Protein AF-A0A6N8U9L4-F1 (afdb_monomer)

Foldseek 3Di:
DPPVVLLVLLLVLLVLLLVCLVCLVVCVPVPVPVNVVSLVVSLVSCLVRDPPVVLVVCLVPVDDDCNVSSVSSVVSVVSSVVSLVVVCVVPVVSSVVSVVSVVVSVVVSNVVNVVVVVVVVD

pLDDT: mean 83.68, std 10.3, range [45.97, 94.31]

Radius of gyration: 15.5 Å; Cα contacts (8 Å, |Δi|>4): 79; chains: 1; bounding box: 47×19×43 Å

Secondary structure (DSSP, 8-state):
--HHHHHHHHHHHHHHHHHHHHHHHHHHHH-HHHHHHHHHHHHHHHHHH--HHHHHHHHHS--STTHHHHHHHHHHHHHHHHHHHHHHHH-HHHHHHHHHHHHHHHHHHHHHHHHHHHHHT-

Solvent-accessible surface area (backbone atoms only — not comparable to full-atom values): 6720 Å² total; per-residue (Å²): 128,67,68,69,63,56,53,52,52,52,42,50,51,38,50,52,49,47,57,46,57,74,47,42,70,55,24,58,76,76,35,53,66,60,34,53,52,53,50,50,48,52,52,50,52,43,56,73,68,56,52,66,69,64,52,51,54,36,60,77,55,58,68,74,96,55,33,66,57,42,54,50,40,52,51,37,51,52,48,37,54,50,49,42,56,57,38,36,78,78,39,50,66,62,29,51,51,53,53,53,48,54,51,54,52,50,52,51,30,49,53,52,50,55,51,56,53,60,64,73,77,108

Structure (mmCIF, N/CA/C/O backbone):
data_AF-A0A6N8U9L4-F1
#
_entry.id   AF-A0A6N8U9L4-F1
#
loop_
_atom_site.group_PDB
_atom_site.id
_atom_site.type_symbol
_atom_site.label_atom_id
_atom_site.label_alt_id
_atom_site.label_comp_id
_atom_site.label_asym_id
_atom_site.label_entity_id
_atom_site.label_seq_id
_atom_site.pdbx_PDB_ins_code
_atom_site.Cartn_x
_atom_site.Cartn_y
_atom_site.Cartn_z
_atom_site.occupancy
_atom_site.B_iso_or_equiv
_atom_site.auth_seq_id
_atom_site.auth_comp_id
_atom_site.auth_asym_id
_atom_site.auth_atom_id
_atom_site.pdbx_PDB_model_num
ATOM 1 N N . MET A 1 1 ? 16.691 -8.731 -13.382 1.00 45.97 1 MET A N 1
ATOM 2 C CA . MET A 1 1 ? 15.591 -9.723 -13.386 1.00 45.97 1 MET A CA 1
ATOM 3 C C . MET A 1 1 ? 14.607 -9.324 -14.474 1.00 45.97 1 MET A C 1
ATOM 5 O O . MET A 1 1 ? 14.220 -8.165 -14.500 1.00 45.97 1 MET A O 1
ATOM 9 N N . LYS A 1 2 ? 14.309 -10.239 -15.409 1.00 49.44 2 LYS A N 1
ATOM 10 C CA . LYS A 1 2 ? 13.429 -10.039 -16.580 1.00 49.44 2 LYS A CA 1
ATOM 11 C C . LYS A 1 2 ? 12.110 -9.366 -16.150 1.00 49.44 2 LYS A C 1
ATOM 13 O O . LYS A 1 2 ? 11.472 -9.880 -15.234 1.00 49.44 2 LYS A O 1
ATOM 18 N N . GLY A 1 3 ? 11.747 -8.235 -16.770 1.00 59.97 3 GLY A N 1
ATOM 19 C CA . GLY A 1 3 ? 10.680 -7.312 -16.326 1.00 59.97 3 GLY A CA 1
ATOM 20 C C . GLY A 1 3 ? 9.341 -7.963 -15.955 1.00 59.97 3 GLY A C 1
ATOM 21 O O . GLY A 1 3 ? 8.714 -7.552 -14.982 1.00 59.97 3 GLY A O 1
ATOM 22 N N . THR A 1 4 ? 8.992 -9.070 -16.611 1.00 66.38 4 THR A N 1
ATOM 23 C CA . THR A 1 4 ? 7.784 -9.875 -16.368 1.00 66.38 4 THR A CA 1
ATOM 24 C C . THR A 1 4 ? 7.710 -10.491 -14.964 1.00 66.38 4 THR A C 1
ATOM 26 O O . THR A 1 4 ? 6.639 -10.560 -14.375 1.00 66.38 4 THR A O 1
ATOM 29 N N . LYS A 1 5 ? 8.833 -10.940 -14.379 1.00 76.81 5 LYS A N 1
ATOM 30 C CA . LYS A 1 5 ? 8.812 -11.535 -13.024 1.00 76.81 5 LYS A CA 1
ATOM 31 C C . LYS A 1 5 ? 8.581 -10.485 -11.941 1.00 76.81 5 LYS A C 1
ATOM 33 O O . LYS A 1 5 ? 7.912 -10.766 -10.958 1.00 76.81 5 LYS A O 1
ATOM 38 N N . TRP A 1 6 ? 9.146 -9.295 -12.129 1.00 80.69 6 TRP A N 1
ATOM 39 C CA . TRP A 1 6 ? 9.032 -8.198 -11.171 1.00 80.69 6 TRP A CA 1
ATOM 40 C C . TRP A 1 6 ? 7.615 -7.621 -11.146 1.00 80.69 6 TRP A C 1
ATOM 42 O O . TRP A 1 6 ? 7.061 -7.418 -10.071 1.00 80.69 6 TRP A O 1
ATOM 52 N N . ILE A 1 7 ? 6.993 -7.428 -12.314 1.00 81.69 7 ILE A N 1
ATOM 53 C CA . ILE A 1 7 ? 5.635 -6.883 -12.357 1.00 81.69 7 ILE A CA 1
ATOM 54 C C . ILE A 1 7 ? 4.599 -7.831 -11.755 1.00 81.69 7 ILE A C 1
ATOM 56 O O . ILE A 1 7 ? 3.727 -7.385 -11.017 1.00 81.69 7 ILE A O 1
ATOM 60 N N . ASN A 1 8 ? 4.756 -9.138 -11.969 1.00 84.62 8 ASN A N 1
ATOM 61 C CA . ASN A 1 8 ? 3.892 -10.128 -11.336 1.00 84.62 8 ASN A CA 1
ATOM 62 C C . ASN A 1 8 ? 4.031 -10.095 -9.806 1.00 84.62 8 ASN A C 1
ATOM 64 O O . ASN A 1 8 ? 3.037 -10.241 -9.109 1.00 84.62 8 ASN A O 1
ATOM 68 N N . GLN A 1 9 ? 5.234 -9.871 -9.262 1.00 86.94 9 GLN A N 1
ATOM 69 C CA . GLN A 1 9 ? 5.421 -9.737 -7.809 1.00 86.94 9 GLN A CA 1
ATOM 70 C C . GLN A 1 9 ? 4.678 -8.522 -7.242 1.00 86.94 9 GLN A C 1
ATOM 72 O O . GLN A 1 9 ? 4.107 -8.612 -6.161 1.00 86.94 9 GLN A O 1
ATOM 77 N N . ILE A 1 10 ? 4.655 -7.406 -7.974 1.00 86.25 10 ILE A N 1
ATOM 78 C CA . ILE A 1 10 ? 3.891 -6.218 -7.574 1.00 86.25 10 ILE A CA 1
ATOM 79 C C . ILE A 1 10 ? 2.390 -6.478 -7.650 1.00 86.25 10 ILE A C 1
ATOM 81 O O . ILE A 1 10 ? 1.640 -6.072 -6.769 1.00 86.25 10 ILE A O 1
ATOM 85 N N . GLU A 1 11 ? 1.946 -7.148 -8.708 1.00 88.06 11 GLU A N 1
ATOM 86 C CA . GLU A 1 11 ? 0.549 -7.531 -8.858 1.00 88.06 11 GLU A CA 1
ATOM 87 C C . GLU A 1 11 ? 0.083 -8.382 -7.669 1.00 88.06 11 GLU A C 1
ATOM 89 O O . GLU A 1 11 ? -0.909 -8.050 -7.020 1.00 88.06 11 GLU A O 1
ATOM 94 N N . TRP A 1 12 ? 0.863 -9.407 -7.318 1.00 89.75 12 TRP A N 1
ATOM 95 C CA . TRP A 1 12 ? 0.619 -10.248 -6.148 1.00 89.75 12 TRP A CA 1
ATOM 96 C C . TRP A 1 12 ? 0.620 -9.463 -4.837 1.00 89.75 12 TRP A C 1
ATOM 98 O O . TRP A 1 12 ? -0.245 -9.697 -3.999 1.00 89.75 12 TRP A O 1
ATOM 108 N N . LEU A 1 13 ? 1.542 -8.513 -4.664 1.00 91.00 13 LEU A N 1
ATOM 109 C CA . LEU A 1 13 ? 1.591 -7.644 -3.487 1.00 91.00 13 LEU A CA 1
ATOM 110 C C . LEU A 1 13 ? 0.279 -6.871 -3.304 1.00 91.00 13 LEU A C 1
ATOM 112 O O . LEU A 1 13 ? -0.297 -6.885 -2.218 1.00 91.00 13 LEU A O 1
ATOM 116 N N . PHE A 1 14 ? -0.220 -6.232 -4.367 1.00 89.50 14 PHE A N 1
ATOM 117 C CA . PHE A 1 14 ? -1.473 -5.480 -4.294 1.00 89.50 14 PHE A CA 1
ATOM 118 C C . PHE A 1 14 ? -2.691 -6.381 -4.092 1.00 89.50 14 PHE A C 1
ATOM 120 O O . PHE A 1 14 ? -3.614 -5.985 -3.386 1.00 89.50 14 PHE A O 1
ATOM 127 N N . MET A 1 15 ? -2.696 -7.594 -4.654 1.00 90.00 15 MET A 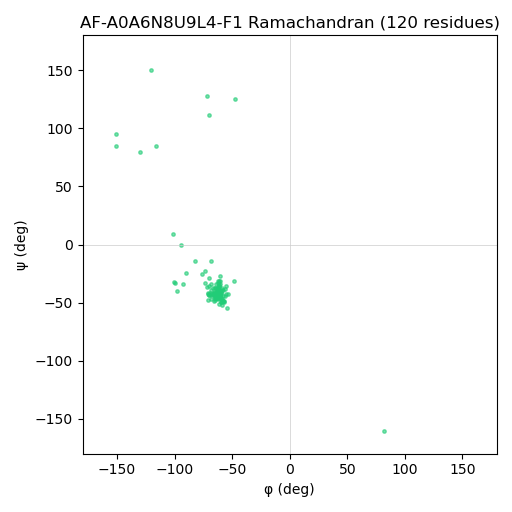N 1
ATOM 128 C CA . MET A 1 15 ? -3.749 -8.575 -4.373 1.00 90.00 15 MET A CA 1
ATOM 129 C C . MET A 1 15 ? -3.747 -9.012 -2.906 1.00 90.00 15 MET A C 1
ATOM 131 O O . MET A 1 15 ? -4.807 -9.037 -2.284 1.00 90.00 15 MET A O 1
ATOM 135 N N . ILE A 1 16 ? -2.574 -9.324 -2.343 1.00 91.50 16 ILE A N 1
ATOM 136 C CA . ILE A 1 16 ? -2.434 -9.677 -0.925 1.00 91.50 16 ILE A CA 1
ATOM 137 C C . ILE A 1 16 ? -2.942 -8.527 -0.060 1.00 91.50 16 ILE A C 1
ATOM 139 O O . ILE A 1 16 ? -3.744 -8.761 0.836 1.00 91.50 16 ILE A O 1
ATOM 143 N N . TYR A 1 17 ? -2.541 -7.288 -0.357 1.00 91.62 17 TYR A N 1
ATOM 144 C CA . TYR A 1 17 ? -2.990 -6.135 0.418 1.00 91.62 17 TYR A CA 1
ATOM 145 C C . TYR A 1 17 ? -4.513 -5.945 0.333 1.00 91.62 17 TYR A C 1
ATOM 147 O O . TYR A 1 17 ? -5.176 -5.796 1.359 1.00 91.62 17 TYR A O 1
ATOM 155 N N . LEU A 1 18 ? -5.095 -6.052 -0.865 1.00 90.88 18 LEU A N 1
ATOM 156 C CA . LEU A 1 18 ? -6.543 -5.960 -1.057 1.00 90.88 18 LEU A CA 1
ATOM 157 C C . LEU A 1 18 ? -7.309 -6.989 -0.209 1.00 90.88 18 LEU A C 1
ATOM 159 O O . LEU A 1 18 ? -8.313 -6.654 0.414 1.00 90.88 18 LEU A O 1
ATOM 163 N N . VAL A 1 19 ? -6.831 -8.235 -0.173 1.00 90.81 19 VAL A N 1
ATOM 164 C CA . VAL A 1 19 ? -7.432 -9.302 0.638 1.00 90.81 19 VAL A CA 1
ATOM 165 C C . VAL A 1 19 ? -7.240 -9.021 2.131 1.00 90.81 19 VAL A C 1
ATOM 167 O O . VAL A 1 19 ? -8.191 -9.141 2.900 1.00 90.81 19 VAL A O 1
ATOM 170 N N . SER A 1 20 ? -6.044 -8.592 2.541 1.00 90.19 20 SER A N 1
ATOM 171 C CA . SER A 1 20 ? -5.723 -8.263 3.934 1.00 90.19 20 SER A CA 1
ATOM 172 C C . SER A 1 20 ? -6.572 -7.125 4.502 1.00 90.19 20 SER A C 1
ATOM 174 O O . SER A 1 20 ? -6.906 -7.172 5.684 1.00 90.19 20 SER A O 1
ATOM 176 N N . LEU A 1 21 ? -6.994 -6.150 3.685 1.00 89.31 21 LEU A N 1
ATOM 177 C CA . LEU A 1 21 ? -7.871 -5.055 4.131 1.00 89.31 21 LEU A CA 1
ATOM 178 C C . LEU A 1 21 ? -9.176 -5.558 4.764 1.00 89.31 21 LEU A C 1
ATOM 180 O O . LEU A 1 21 ? -9.609 -5.011 5.776 1.00 89.31 21 LEU A O 1
ATOM 184 N N . VAL A 1 22 ? -9.768 -6.630 4.224 1.00 86.19 22 VAL A N 1
ATOM 185 C CA . VAL A 1 22 ? -10.996 -7.242 4.771 1.00 86.19 22 VAL A CA 1
ATOM 186 C C . VAL A 1 22 ? -10.764 -7.778 6.186 1.00 86.19 22 VAL A C 1
ATOM 188 O O . VAL A 1 22 ? -11.655 -7.762 7.033 1.00 86.19 22 VAL A O 1
ATOM 191 N N . PHE A 1 23 ? -9.549 -8.246 6.455 1.00 88.69 23 PHE A N 1
ATOM 192 C CA . PHE A 1 23 ? -9.174 -8.838 7.729 1.00 88.69 23 PHE A CA 1
ATOM 193 C C . PHE A 1 23 ? -8.641 -7.819 8.737 1.00 88.69 23 PHE A C 1
ATOM 195 O O . PHE A 1 23 ? -8.737 -8.055 9.941 1.00 88.69 23 PHE A O 1
ATOM 202 N N . PHE A 1 24 ? -8.113 -6.684 8.277 1.00 88.69 24 PHE A N 1
ATOM 203 C CA . PHE A 1 24 ? -7.519 -5.675 9.148 1.00 88.69 24 PHE A CA 1
ATOM 204 C C . PHE A 1 24 ? -8.498 -5.106 10.162 1.00 88.69 24 PHE A C 1
ATOM 206 O O . PHE A 1 24 ? -8.135 -5.009 11.328 1.00 88.69 24 PHE A O 1
ATOM 213 N N . GLN A 1 25 ? -9.747 -4.842 9.781 1.00 83.56 25 GLN A N 1
ATOM 214 C CA . GLN A 1 25 ? -10.754 -4.378 10.739 1.00 83.56 25 GLN A CA 1
ATOM 215 C C . GLN A 1 25 ? -10.983 -5.390 11.876 1.00 83.56 25 GLN A C 1
ATOM 217 O O . GLN A 1 25 ? -11.080 -5.028 13.051 1.00 83.56 25 GLN A O 1
ATOM 222 N N . ARG A 1 26 ? -11.032 -6.683 11.537 1.00 86.88 26 ARG A N 1
ATOM 223 C CA . ARG A 1 26 ? -11.241 -7.753 12.515 1.00 86.88 26 ARG A CA 1
ATOM 224 C C . ARG A 1 26 ? -10.026 -7.948 13.418 1.00 86.88 26 ARG A C 1
ATOM 226 O O . ARG A 1 26 ? -10.181 -8.040 14.630 1.00 86.88 26 ARG A O 1
ATOM 233 N N . PHE A 1 27 ? -8.826 -8.024 12.849 1.00 88.94 27 PHE A N 1
ATOM 234 C CA . PHE A 1 27 ? -7.623 -8.286 13.638 1.00 88.94 27 PHE A CA 1
ATOM 235 C C . PHE A 1 27 ? -7.187 -7.078 14.457 1.00 88.94 27 PHE A C 1
ATOM 237 O O . PHE A 1 27 ? -6.753 -7.257 15.586 1.00 88.94 27 PHE A O 1
ATOM 244 N N . TYR A 1 28 ? -7.398 -5.856 13.966 1.00 86.75 28 TYR A N 1
ATOM 245 C CA . TYR A 1 28 ? -7.108 -4.646 14.733 1.00 86.75 28 TYR A CA 1
ATOM 246 C C . TYR A 1 28 ? -7.830 -4.622 16.091 1.00 86.75 28 TYR A C 1
ATOM 248 O O . TYR A 1 28 ? -7.265 -4.174 17.085 1.00 86.75 28 TYR A O 1
ATOM 256 N N . THR A 1 29 ? -9.052 -5.162 16.144 1.00 84.38 29 THR A N 1
ATOM 257 C CA . THR A 1 29 ? -9.878 -5.198 17.359 1.00 84.38 29 THR A CA 1
ATOM 258 C C . THR A 1 29 ? -9.722 -6.480 18.183 1.00 84.38 29 THR A C 1
ATOM 260 O O . THR A 1 29 ? -9.818 -6.417 19.406 1.00 84.38 29 THR A O 1
ATOM 263 N N . GLN A 1 30 ? -9.494 -7.639 17.550 1.00 88.19 30 GLN A N 1
ATOM 264 C CA . GLN A 1 30 ? -9.482 -8.948 18.229 1.00 88.19 30 GLN A CA 1
ATOM 265 C C . GLN A 1 30 ? -8.079 -9.491 18.539 1.00 88.19 30 GLN A C 1
ATOM 267 O O . GLN A 1 30 ? -7.915 -10.191 19.534 1.00 88.19 30 GLN A O 1
ATOM 272 N N . ASP A 1 31 ? -7.082 -9.198 17.702 1.00 88.88 31 ASP A N 1
ATOM 273 C CA . ASP A 1 31 ? -5.712 -9.703 17.837 1.00 88.88 31 ASP A CA 1
ATOM 274 C C . ASP A 1 31 ? -4.715 -8.695 17.248 1.00 88.88 31 ASP A C 1
ATOM 276 O O . ASP A 1 31 ? -4.300 -8.763 16.083 1.00 88.88 31 ASP A O 1
ATOM 280 N N . SER A 1 32 ? -4.340 -7.725 18.082 1.00 86.50 32 SER A N 1
ATOM 281 C CA . SER A 1 32 ? -3.455 -6.633 17.683 1.00 86.50 32 SER A CA 1
ATOM 282 C C . SER A 1 32 ? -2.067 -7.128 17.270 1.00 86.50 32 SER A C 1
ATOM 284 O O . SER A 1 32 ? -1.454 -6.543 16.379 1.00 86.50 32 SER A O 1
ATOM 286 N N . VAL A 1 33 ? -1.571 -8.223 17.855 1.00 91.38 33 VAL A N 1
ATOM 287 C CA . VAL A 1 33 ? -0.255 -8.782 17.520 1.00 91.38 33 VAL A CA 1
ATOM 288 C C . VAL A 1 33 ? -0.278 -9.350 16.106 1.00 91.38 33 VAL A C 1
ATOM 290 O O . VAL A 1 33 ? 0.602 -9.028 15.304 1.00 91.38 33 VAL A O 1
ATOM 293 N N . PHE A 1 34 ? -1.304 -10.135 15.766 1.00 91.00 34 PHE A N 1
ATOM 294 C CA . PHE A 1 34 ? -1.464 -10.648 14.407 1.00 91.00 34 PHE A CA 1
ATOM 295 C C . PHE A 1 34 ? -1.648 -9.521 13.386 1.00 91.00 34 PHE A C 1
ATOM 297 O O . PHE A 1 34 ? -1.027 -9.559 12.322 1.00 91.00 34 PHE A O 1
ATOM 304 N N . PHE A 1 35 ? -2.431 -8.490 13.723 1.00 93.44 35 PHE A N 1
ATOM 305 C CA . PHE A 1 35 ? -2.585 -7.297 12.887 1.00 93.44 35 PHE A CA 1
ATOM 306 C C . PHE A 1 35 ? -1.230 -6.659 12.547 1.00 93.44 35 PHE A C 1
ATOM 308 O O . PHE A 1 35 ? -0.906 -6.500 11.368 1.00 93.44 35 PHE A O 1
ATOM 315 N N . TRP A 1 36 ? -0.417 -6.344 13.560 1.00 93.81 36 TRP A N 1
ATOM 316 C CA . TRP A 1 36 ? 0.882 -5.700 13.356 1.00 93.81 36 TRP A CA 1
ATOM 317 C C . TRP A 1 36 ? 1.867 -6.595 12.601 1.00 93.81 36 TRP A C 1
ATOM 319 O O . TRP A 1 36 ? 2.609 -6.096 11.757 1.00 93.81 36 TRP A O 1
ATOM 329 N N . MET A 1 37 ? 1.861 -7.910 12.849 1.00 94.31 37 MET A N 1
ATOM 330 C CA . MET A 1 37 ? 2.692 -8.854 12.093 1.00 94.31 37 MET A CA 1
ATOM 331 C C . MET A 1 37 ? 2.300 -8.906 10.615 1.00 94.31 37 MET A C 1
ATOM 333 O O . MET A 1 37 ? 3.177 -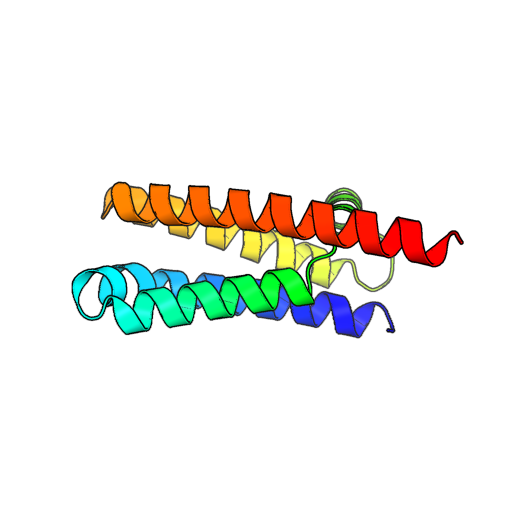8.885 9.751 1.00 94.31 37 MET A O 1
ATOM 337 N N . LEU A 1 38 ? 1.000 -8.954 10.312 1.00 92.62 38 LEU A N 1
ATOM 338 C CA . LEU A 1 38 ? 0.510 -8.966 8.937 1.00 92.62 38 LEU A CA 1
ATOM 339 C C . LEU A 1 38 ? 0.827 -7.645 8.223 1.00 92.62 38 LEU A C 1
ATOM 341 O O . LEU A 1 38 ? 1.284 -7.674 7.081 1.00 92.62 38 LEU A O 1
ATOM 345 N N . LEU A 1 39 ? 0.643 -6.506 8.898 1.00 93.81 39 LEU A N 1
ATOM 346 C CA . LEU A 1 39 ? 0.988 -5.189 8.360 1.00 93.81 39 LEU A CA 1
ATOM 347 C C . LEU A 1 39 ? 2.491 -5.090 8.062 1.00 93.81 39 LEU A C 1
ATOM 349 O O . LEU A 1 39 ? 2.874 -4.824 6.925 1.00 93.81 39 LEU A O 1
ATOM 353 N N . ALA A 1 40 ? 3.341 -5.438 9.031 1.00 93.00 40 ALA A N 1
ATOM 354 C CA . ALA A 1 40 ? 4.793 -5.434 8.857 1.00 93.00 40 ALA A CA 1
ATOM 355 C C . ALA A 1 40 ? 5.261 -6.390 7.746 1.00 93.00 40 ALA A C 1
ATOM 357 O O . ALA A 1 40 ? 6.225 -6.099 7.036 1.00 93.00 40 ALA A O 1
ATOM 358 N N . TYR A 1 41 ? 4.585 -7.530 7.566 1.00 92.44 41 TYR A N 1
ATOM 359 C CA . TYR A 1 41 ? 4.872 -8.456 6.474 1.00 92.44 41 TYR A CA 1
ATOM 360 C C . TYR A 1 41 ? 4.576 -7.831 5.103 1.00 92.44 41 TYR A C 1
ATOM 362 O O . TYR A 1 41 ? 5.416 -7.911 4.203 1.00 92.44 41 TYR A O 1
ATOM 370 N N . ILE A 1 42 ? 3.423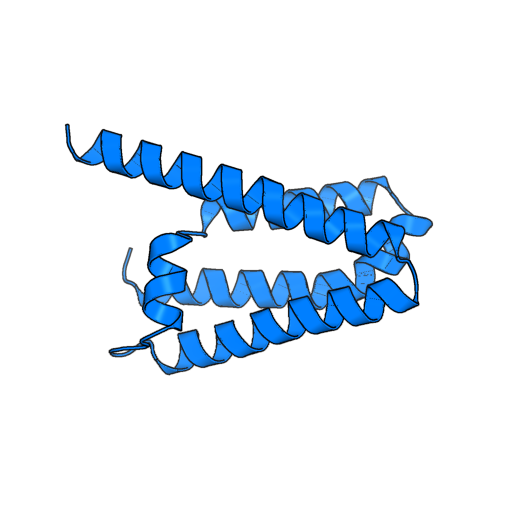 -7.172 4.945 1.00 92.38 42 ILE A N 1
ATOM 371 C CA . ILE A 1 42 ? 3.064 -6.467 3.706 1.00 92.38 42 ILE A CA 1
ATOM 372 C C . ILE A 1 42 ? 4.051 -5.327 3.438 1.00 92.38 42 ILE A C 1
ATOM 374 O O . ILE A 1 42 ? 4.556 -5.219 2.320 1.00 92.38 42 ILE A O 1
ATOM 378 N N . ASP A 1 43 ? 4.402 -4.549 4.462 1.00 91.50 43 ASP A N 1
ATOM 379 C CA . ASP A 1 43 ? 5.375 -3.458 4.362 1.00 91.50 43 ASP A CA 1
ATOM 380 C C . ASP A 1 43 ? 6.752 -3.960 3.928 1.00 91.50 43 ASP A C 1
ATOM 382 O O . ASP A 1 43 ? 7.395 -3.393 3.042 1.00 91.50 43 ASP A O 1
ATOM 386 N N . PHE A 1 44 ? 7.206 -5.071 4.505 1.00 90.12 44 PHE A N 1
ATOM 387 C CA . PHE A 1 44 ? 8.471 -5.687 4.132 1.00 90.12 44 PHE A CA 1
ATOM 388 C C . PHE A 1 44 ? 8.464 -6.174 2.678 1.00 90.12 44 PHE A C 1
ATOM 390 O O . PHE A 1 44 ? 9.415 -5.917 1.932 1.00 90.12 44 PHE A O 1
ATOM 397 N N . LEU A 1 45 ? 7.386 -6.835 2.241 1.00 88.56 45 LEU A N 1
ATOM 398 C CA . LEU A 1 45 ? 7.228 -7.240 0.843 1.00 88.56 45 LEU A CA 1
ATOM 399 C C . LEU A 1 45 ? 7.200 -6.028 -0.096 1.00 88.56 45 LEU A C 1
ATOM 401 O O . LEU A 1 45 ? 7.831 -6.063 -1.157 1.00 88.56 45 LEU A O 1
ATOM 405 N N . TYR A 1 46 ? 6.531 -4.947 0.308 1.00 86.88 46 TYR A N 1
ATOM 406 C CA . TYR A 1 46 ? 6.530 -3.688 -0.425 1.00 86.88 46 TYR A CA 1
ATOM 407 C C . TYR A 1 46 ? 7.958 -3.158 -0.569 1.00 86.88 46 TYR A C 1
ATOM 409 O O . TYR A 1 46 ? 8.425 -2.966 -1.687 1.00 86.88 46 TYR A O 1
ATOM 417 N N . LEU A 1 47 ? 8.726 -3.030 0.513 1.00 87.38 47 LEU A N 1
ATOM 418 C CA . LEU A 1 47 ? 10.115 -2.550 0.456 1.00 87.38 47 LEU A CA 1
ATOM 419 C C . LEU A 1 47 ? 11.047 -3.434 -0.392 1.00 87.38 47 LEU A C 1
ATOM 421 O O . LEU A 1 47 ? 12.000 -2.934 -1.001 1.00 87.38 47 LEU A O 1
ATOM 425 N N . LEU A 1 48 ? 10.799 -4.745 -0.449 1.00 82.88 48 LEU A N 1
ATOM 426 C CA . LEU A 1 48 ? 11.578 -5.666 -1.278 1.00 82.88 48 LEU A CA 1
ATOM 427 C C . LEU A 1 48 ? 11.320 -5.473 -2.774 1.00 82.88 48 LEU A C 1
ATOM 429 O O . LEU A 1 48 ? 12.261 -5.517 -3.576 1.00 82.88 48 LEU A O 1
ATOM 433 N N . VAL A 1 49 ? 10.052 -5.302 -3.145 1.00 79.62 49 VAL A N 1
ATOM 434 C CA . VAL A 1 49 ? 9.605 -5.375 -4.538 1.00 79.62 49 VAL A CA 1
ATOM 435 C C . VAL A 1 49 ? 9.443 -3.985 -5.157 1.00 79.62 49 VAL A C 1
ATOM 437 O O . VAL A 1 49 ? 9.717 -3.818 -6.349 1.00 79.62 49 VAL A O 1
ATOM 440 N N . MET A 1 50 ? 9.051 -2.967 -4.392 1.00 74.44 50 MET A N 1
ATOM 441 C CA . MET A 1 50 ? 8.681 -1.674 -4.957 1.00 74.44 50 MET A CA 1
ATOM 442 C C . MET A 1 50 ? 9.887 -0.900 -5.489 1.00 74.44 50 MET A C 1
ATOM 444 O O . MET A 1 50 ? 10.862 -0.626 -4.792 1.00 74.44 50 MET A O 1
ATOM 448 N N . ARG A 1 51 ? 9.767 -0.474 -6.749 1.00 74.88 51 ARG A N 1
ATOM 449 C CA . ARG A 1 51 ? 10.572 0.599 -7.346 1.00 74.88 51 ARG A CA 1
ATOM 450 C C . ARG A 1 51 ? 9.621 1.732 -7.701 1.00 74.88 51 ARG A C 1
ATOM 452 O O . ARG A 1 51 ? 9.115 1.753 -8.828 1.00 74.88 51 ARG A O 1
ATOM 459 N N . PRO A 1 52 ? 9.307 2.619 -6.744 1.00 68.38 52 PRO A N 1
ATOM 460 C CA . PRO A 1 52 ? 8.154 3.511 -6.844 1.00 68.38 52 PRO A CA 1
ATOM 461 C C . PRO A 1 52 ? 8.214 4.405 -8.089 1.00 68.38 52 PRO A C 1
ATOM 463 O O . PRO A 1 52 ? 7.220 4.536 -8.797 1.00 68.38 52 PRO A O 1
ATOM 466 N N . MET A 1 53 ? 9.399 4.912 -8.447 1.00 67.31 53 MET A N 1
ATOM 467 C CA . MET A 1 53 ? 9.585 5.754 -9.636 1.00 67.31 53 MET A CA 1
ATOM 468 C C . MET A 1 53 ? 9.327 4.991 -10.947 1.00 67.31 53 MET A C 1
ATOM 470 O O . MET A 1 53 ? 8.656 5.491 -11.849 1.00 67.31 53 MET A O 1
ATOM 474 N N . THR A 1 54 ? 9.841 3.759 -11.051 1.00 71.88 54 THR A N 1
ATOM 475 C CA . THR A 1 54 ? 9.683 2.921 -12.254 1.00 71.88 54 THR A CA 1
ATOM 476 C C . THR A 1 54 ? 8.237 2.465 -12.417 1.00 71.88 54 THR A C 1
ATOM 478 O O . THR A 1 54 ? 7.692 2.505 -13.518 1.00 71.88 54 THR A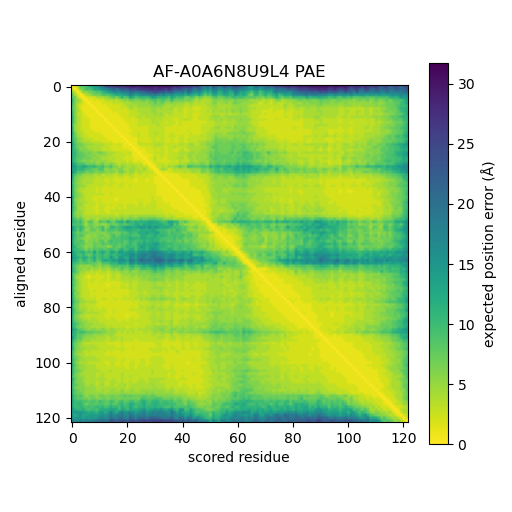 O 1
ATOM 481 N N . LEU A 1 55 ? 7.599 2.072 -11.312 1.00 73.62 55 LEU A N 1
ATOM 482 C CA . LEU A 1 55 ? 6.189 1.707 -11.293 1.00 73.62 55 LEU A CA 1
ATOM 483 C C . LEU A 1 55 ? 5.313 2.882 -11.741 1.00 73.62 55 LEU A C 1
ATOM 485 O O . LEU A 1 55 ? 4.476 2.718 -12.622 1.00 73.62 55 LEU A O 1
ATOM 489 N N . PHE A 1 56 ? 5.532 4.066 -11.169 1.00 73.38 56 PHE A N 1
ATOM 490 C CA . PHE A 1 56 ? 4.727 5.249 -11.454 1.00 73.38 56 PHE A CA 1
ATOM 491 C C . PHE A 1 56 ? 4.826 5.686 -12.922 1.00 73.38 56 PHE A C 1
ATOM 493 O O . PHE A 1 56 ? 3.800 5.896 -13.571 1.00 73.38 56 PHE A O 1
ATOM 500 N N . MET A 1 57 ? 6.039 5.745 -13.489 1.00 70.75 57 MET A N 1
ATOM 501 C CA . MET A 1 57 ? 6.215 6.088 -14.907 1.00 70.75 57 MET A CA 1
ATOM 502 C C . MET A 1 57 ? 5.511 5.091 -15.837 1.00 70.75 57 MET A C 1
ATOM 504 O O . MET A 1 57 ? 4.826 5.500 -16.779 1.00 70.75 57 MET A O 1
ATOM 508 N N . ASN A 1 58 ? 5.624 3.793 -15.549 1.00 73.94 58 ASN A N 1
ATOM 509 C CA . ASN A 1 58 ? 5.010 2.756 -16.376 1.00 73.94 58 ASN A CA 1
ATOM 510 C C . ASN A 1 58 ? 3.492 2.643 -16.166 1.00 73.94 58 ASN A C 1
ATOM 512 O O . ASN A 1 58 ? 2.777 2.250 -17.085 1.00 73.94 58 ASN A O 1
ATOM 516 N N . LEU A 1 59 ? 2.974 3.037 -14.999 1.00 74.44 59 LEU A N 1
ATOM 517 C CA . LEU A 1 59 ? 1.537 3.186 -14.780 1.00 74.44 59 LEU A CA 1
ATOM 518 C C . LEU A 1 59 ? 0.969 4.354 -15.587 1.00 74.44 59 LEU A C 1
ATOM 520 O O . LEU A 1 59 ? -0.129 4.214 -16.113 1.00 74.44 59 LEU A O 1
ATOM 524 N N . LEU A 1 60 ? 1.674 5.483 -15.716 1.00 74.81 60 LEU A N 1
ATOM 525 C CA . LEU A 1 60 ? 1.200 6.638 -16.493 1.00 74.81 60 LEU A CA 1
ATOM 526 C C . LEU A 1 60 ? 1.211 6.378 -18.003 1.00 74.81 60 LEU A C 1
ATOM 528 O O . LEU A 1 60 ? 0.267 6.747 -18.702 1.00 74.81 60 LEU A O 1
ATOM 532 N N . LYS A 1 61 ? 2.262 5.728 -18.506 1.00 72.44 61 LYS A N 1
ATOM 533 C CA . LYS A 1 61 ? 2.413 5.383 -19.925 1.00 72.44 61 LYS A CA 1
ATOM 534 C C . L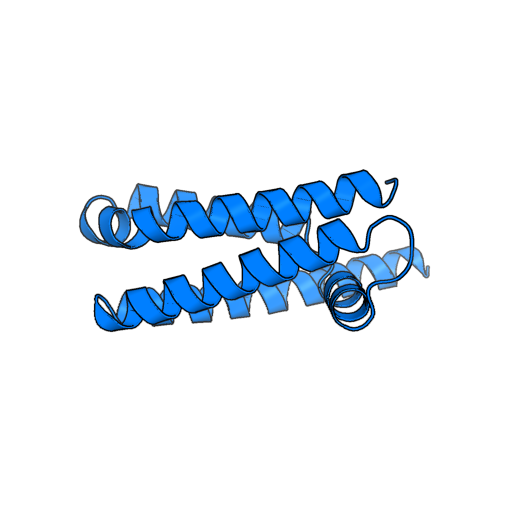YS A 1 61 ? 2.775 3.903 -20.062 1.00 72.44 61 LYS A C 1
ATOM 536 O O . LYS A 1 61 ? 3.944 3.584 -20.269 1.00 72.44 61 LYS A O 1
ATOM 541 N N . PRO A 1 62 ? 1.797 2.987 -19.968 1.00 66.19 62 PRO A N 1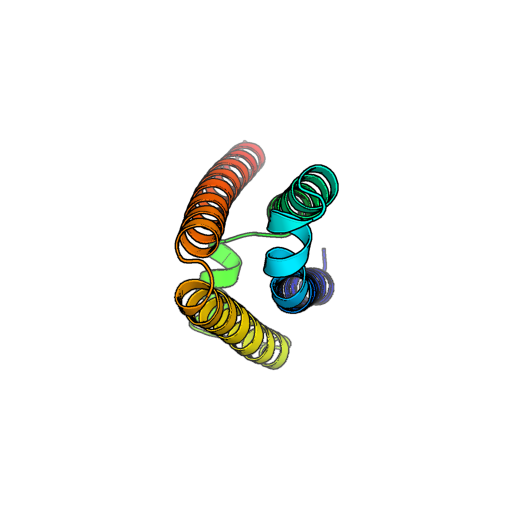
ATOM 542 C CA . PRO A 1 62 ? 2.079 1.566 -20.091 1.00 66.19 62 PRO A CA 1
ATOM 543 C C . PRO A 1 62 ? 2.459 1.247 -21.542 1.00 66.19 62 PRO A C 1
ATOM 545 O O . PRO A 1 62 ? 1.637 1.346 -22.457 1.00 66.19 62 PRO A O 1
ATOM 548 N N . GLN A 1 63 ? 3.727 0.899 -21.755 1.00 65.19 63 GLN A N 1
ATOM 549 C CA . GLN A 1 63 ? 4.301 0.564 -23.059 1.00 65.19 63 GLN A CA 1
ATOM 550 C C . GLN A 1 63 ? 4.858 -0.868 -23.053 1.00 65.19 63 GLN A C 1
ATOM 552 O O . GLN A 1 63 ? 5.319 -1.367 -22.029 1.00 65.19 63 GLN A O 1
ATOM 557 N N . GLY A 1 64 ? 4.837 -1.530 -24.214 1.00 71.88 64 GLY A N 1
ATOM 558 C CA . GLY A 1 64 ? 5.432 -2.857 -24.401 1.00 71.88 64 GLY A CA 1
ATOM 559 C C . GLY A 1 64 ? 4.562 -4.038 -23.946 1.00 71.88 64 GLY A C 1
ATOM 560 O O . GLY A 1 64 ? 3.343 -3.931 -23.826 1.00 71.88 64 GLY A O 1
ATOM 561 N N . LYS A 1 65 ? 5.210 -5.193 -23.731 1.00 70.81 65 LYS A N 1
ATOM 562 C CA . LYS A 1 65 ? 4.570 -6.504 -23.485 1.00 70.81 65 LYS A CA 1
ATOM 563 C C . LYS A 1 65 ? 3.836 -6.622 -22.140 1.00 70.81 65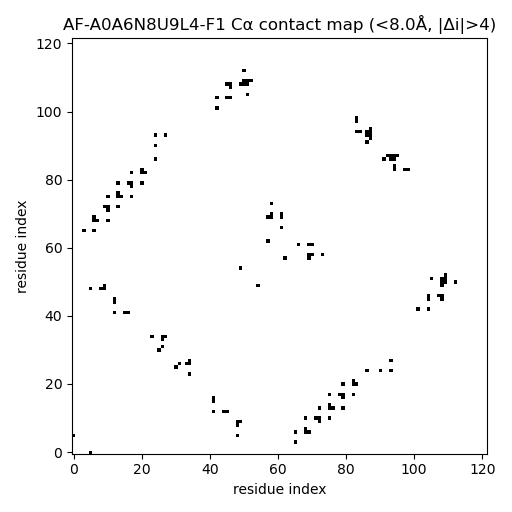 LYS A C 1
ATOM 565 O O . LYS A 1 65 ? 3.033 -7.531 -21.980 1.00 70.81 65 LYS A O 1
ATOM 570 N N . ASP A 1 66 ? 4.071 -5.697 -21.211 1.00 74.25 66 ASP A N 1
ATOM 571 C CA . ASP A 1 66 ? 3.548 -5.759 -19.838 1.00 74.25 66 ASP A CA 1
ATOM 572 C C . ASP A 1 66 ? 2.324 -4.841 -19.612 1.00 74.25 66 ASP A C 1
ATOM 574 O O . ASP A 1 66 ? 1.875 -4.651 -18.480 1.00 74.25 66 ASP A O 1
ATOM 578 N N . LYS A 1 67 ? 1.763 -4.254 -20.682 1.00 79.06 67 LYS A N 1
ATOM 579 C CA . LYS A 1 67 ? 0.667 -3.265 -20.630 1.00 79.06 67 LYS A CA 1
ATOM 580 C C . LYS A 1 67 ? -0.553 -3.745 -19.834 1.00 79.06 67 LYS A C 1
ATOM 582 O O . LYS A 1 67 ? -1.107 -2.979 -19.045 1.00 79.06 67 LYS A O 1
ATOM 587 N N . ASP A 1 68 ? -0.949 -5.003 -20.011 1.00 82.31 68 ASP A N 1
ATOM 588 C CA . ASP A 1 68 ? -2.110 -5.567 -19.318 1.00 82.31 68 ASP A CA 1
ATOM 589 C C . ASP A 1 68 ? -1.854 -5.763 -17.822 1.00 82.31 68 ASP A C 1
ATOM 591 O O . ASP A 1 68 ? -2.747 -5.515 -17.013 1.00 82.31 68 ASP A O 1
ATOM 595 N N . ALA A 1 69 ? -0.627 -6.125 -17.437 1.00 82.56 69 ALA A N 1
ATOM 596 C CA . ALA A 1 69 ? -0.250 -6.242 -16.032 1.00 82.56 69 ALA A CA 1
ATOM 597 C C . ALA A 1 69 ? -0.297 -4.873 -15.333 1.00 82.56 69 ALA A C 1
ATOM 599 O O . ALA A 1 69 ? -0.901 -4.746 -14.271 1.00 82.56 69 ALA A O 1
ATOM 600 N N . TYR A 1 70 ? 0.217 -3.811 -15.969 1.00 82.69 70 TYR A N 1
ATOM 601 C CA . TYR A 1 70 ? 0.080 -2.445 -15.441 1.00 82.69 70 TYR A CA 1
ATOM 602 C C . TYR A 1 70 ? -1.383 -1.996 -15.326 1.00 82.69 70 TYR A C 1
ATOM 604 O O . TYR A 1 70 ? -1.743 -1.313 -14.365 1.00 82.69 70 TYR A O 1
ATOM 612 N N . LYS A 1 71 ? -2.247 -2.391 -16.271 1.00 84.44 71 LYS A N 1
ATOM 613 C CA . LYS A 1 71 ? -3.687 -2.102 -16.198 1.00 84.44 71 LYS A CA 1
ATOM 614 C C . LYS A 1 71 ? -4.337 -2.795 -14.996 1.00 84.44 71 LYS A C 1
ATOM 616 O O . LYS A 1 71 ? -5.098 -2.145 -14.284 1.00 84.44 71 LYS A O 1
ATOM 621 N N . ARG A 1 72 ? -4.017 -4.069 -14.741 1.00 88.19 72 ARG A N 1
ATOM 622 C CA . ARG A 1 72 ? -4.520 -4.811 -13.569 1.00 88.19 72 ARG A CA 1
ATOM 623 C C . ARG A 1 72 ? -3.997 -4.236 -12.257 1.00 88.19 72 ARG A C 1
ATOM 625 O O . ARG A 1 72 ? -4.794 -3.981 -11.364 1.00 88.19 72 ARG A O 1
ATOM 632 N N . ILE A 1 73 ? -2.706 -3.912 -12.176 1.00 87.38 73 ILE A N 1
ATOM 633 C CA . ILE A 1 73 ? -2.118 -3.242 -11.004 1.00 87.38 73 ILE A CA 1
ATOM 634 C C . ILE A 1 73 ? -2.853 -1.940 -10.691 1.00 87.38 73 ILE A C 1
ATOM 636 O O . ILE A 1 73 ? -3.178 -1.693 -9.535 1.00 87.38 73 ILE A O 1
ATOM 640 N N . ARG A 1 74 ? -3.189 -1.130 -11.704 1.00 86.25 74 ARG A N 1
ATOM 641 C CA . ARG A 1 74 ? -3.973 0.095 -11.492 1.00 86.25 74 ARG A CA 1
ATOM 642 C C . ARG A 1 74 ? -5.348 -0.196 -10.878 1.00 86.25 74 ARG A C 1
ATOM 644 O O . ARG A 1 74 ? -5.784 0.551 -10.007 1.00 86.25 74 ARG A O 1
ATOM 651 N N . ILE A 1 75 ? -6.016 -1.265 -11.316 1.00 89.69 75 ILE A N 1
ATOM 652 C CA . ILE A 1 75 ? -7.300 -1.699 -10.747 1.00 89.69 75 ILE A CA 1
ATOM 653 C C . ILE A 1 75 ? -7.112 -2.128 -9.288 1.00 89.69 75 ILE A C 1
ATOM 655 O O . ILE A 1 75 ? -7.872 -1.679 -8.438 1.00 89.69 75 ILE A O 1
ATOM 659 N N . TYR A 1 76 ? -6.087 -2.926 -8.976 1.00 90.12 76 TYR A N 1
ATOM 660 C CA . TYR A 1 76 ? -5.823 -3.357 -7.599 1.00 90.12 76 TYR A CA 1
ATOM 661 C C . TYR A 1 76 ? -5.462 -2.190 -6.679 1.00 90.12 76 TYR A C 1
ATOM 663 O O . TYR A 1 76 ? -5.996 -2.108 -5.580 1.00 90.12 76 TYR A O 1
ATOM 671 N N . MET A 1 77 ? -4.644 -1.243 -7.145 1.00 87.44 77 MET A N 1
ATOM 672 C CA . MET A 1 77 ? -4.366 -0.002 -6.416 1.00 87.44 77 MET A CA 1
ATOM 673 C C . MET A 1 77 ? -5.651 0.779 -6.138 1.00 87.44 77 MET A C 1
ATOM 675 O O . MET A 1 77 ? -5.891 1.177 -5.003 1.00 87.44 77 MET A O 1
ATOM 679 N N . GLY A 1 78 ? -6.501 0.967 -7.154 1.00 88.12 78 GLY A N 1
ATOM 680 C CA . GLY A 1 78 ? -7.803 1.613 -6.981 1.00 88.12 78 GLY A CA 1
ATOM 681 C C . GLY A 1 78 ? -8.696 0.875 -5.980 1.00 88.12 78 GLY A C 1
ATOM 682 O O . GLY A 1 78 ? -9.348 1.513 -5.160 1.00 88.12 78 GLY A O 1
ATOM 683 N N . GLY A 1 79 ? -8.670 -0.459 -5.999 1.00 90.69 79 GLY A N 1
ATOM 684 C CA . GLY A 1 79 ? -9.362 -1.304 -5.030 1.00 90.69 79 GLY A CA 1
ATOM 685 C C . GLY A 1 79 ? -8.847 -1.127 -3.602 1.00 90.69 79 GLY A C 1
ATOM 686 O O . GLY A 1 79 ? -9.657 -1.024 -2.690 1.00 90.69 79 GLY A O 1
ATOM 687 N N . VAL A 1 80 ? -7.528 -1.031 -3.400 1.00 90.81 80 VAL A N 1
ATOM 688 C CA . VAL A 1 80 ? -6.923 -0.759 -2.083 1.00 90.81 80 VAL A CA 1
ATOM 689 C C . VAL A 1 80 ? -7.373 0.607 -1.565 1.00 90.81 80 VAL A C 1
ATOM 691 O O . VAL A 1 80 ? -7.856 0.697 -0.440 1.00 90.81 80 VAL A O 1
ATOM 694 N N . PHE A 1 81 ? -7.321 1.654 -2.398 1.00 89.81 81 PHE A N 1
ATOM 695 C CA . PHE A 1 81 ? -7.820 2.984 -2.025 1.00 89.81 81 PHE 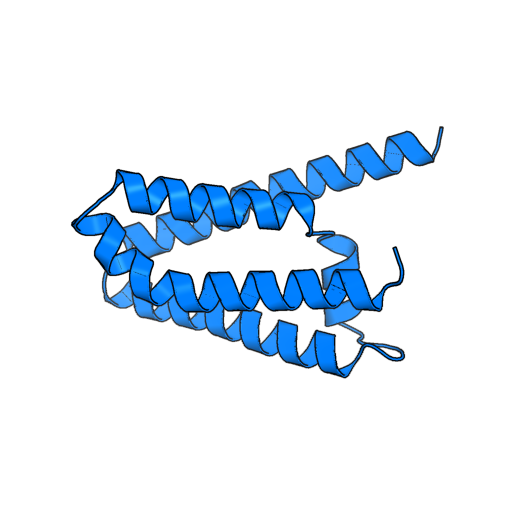A CA 1
ATOM 696 C C . PHE A 1 81 ? -9.309 2.972 -1.668 1.00 89.81 81 PHE A C 1
ATOM 698 O O . PHE A 1 81 ? -9.698 3.537 -0.648 1.00 89.81 81 PHE A O 1
ATOM 705 N N . ALA A 1 82 ? -10.141 2.318 -2.482 1.00 91.06 82 ALA A N 1
ATOM 706 C CA . ALA A 1 82 ? -11.565 2.181 -2.199 1.00 91.06 82 ALA A CA 1
ATOM 707 C C . ALA A 1 82 ? -11.811 1.389 -0.906 1.00 91.06 82 ALA A C 1
ATOM 709 O O . ALA A 1 82 ? -12.663 1.775 -0.115 1.00 91.06 82 ALA A O 1
ATOM 710 N N . GLY A 1 83 ? -11.041 0.326 -0.660 1.00 90.31 83 GLY A N 1
ATOM 711 C CA . GLY A 1 83 ? -11.121 -0.478 0.556 1.00 90.31 83 GLY A CA 1
ATOM 712 C C . GLY A 1 83 ? -10.770 0.321 1.810 1.00 90.31 83 GLY A C 1
ATOM 713 O O . GLY A 1 83 ? -11.527 0.284 2.773 1.00 90.31 83 GLY A O 1
ATOM 714 N N . ILE A 1 84 ? -9.691 1.109 1.778 1.00 90.50 84 ILE A N 1
ATOM 715 C CA . ILE A 1 84 ? -9.325 2.023 2.874 1.00 90.50 84 ILE A CA 1
ATOM 716 C C . ILE A 1 84 ? -10.420 3.077 3.089 1.00 90.50 84 ILE A C 1
ATOM 718 O O . ILE A 1 84 ? -10.779 3.370 4.226 1.00 90.50 84 ILE A O 1
ATOM 722 N N . LEU A 1 85 ? -10.987 3.623 2.010 1.00 91.00 85 LEU A N 1
ATOM 723 C CA . LEU A 1 85 ? -12.053 4.621 2.092 1.00 91.00 85 LEU A CA 1
ATOM 724 C C . LEU A 1 85 ? -13.345 4.041 2.687 1.00 91.00 85 LEU A C 1
ATOM 726 O O . LEU A 1 85 ? -13.966 4.683 3.525 1.00 91.00 85 LEU A O 1
ATOM 730 N N . VAL A 1 86 ? -13.728 2.819 2.306 1.00 90.94 86 VAL A N 1
ATOM 731 C CA . VAL A 1 86 ? -14.844 2.088 2.931 1.00 90.94 86 VAL A CA 1
ATOM 732 C C . VAL A 1 86 ? -14.546 1.818 4.405 1.00 90.94 86 VAL A C 1
ATOM 734 O O . VAL A 1 86 ? -15.405 2.044 5.255 1.00 90.94 86 VAL A O 1
ATOM 737 N N . LEU A 1 87 ? -13.321 1.399 4.722 1.00 89.06 87 LEU A N 1
ATOM 738 C CA . LEU A 1 87 ? -12.890 1.140 6.090 1.00 89.06 87 LEU A CA 1
ATOM 739 C C . LEU A 1 87 ? -12.959 2.408 6.952 1.00 89.06 87 LEU A C 1
ATOM 741 O O . LEU A 1 87 ? -13.386 2.322 8.099 1.00 89.06 87 LEU A O 1
ATOM 745 N N . ALA A 1 88 ? -12.675 3.587 6.391 1.00 90.38 88 ALA A N 1
ATOM 746 C CA . ALA A 1 88 ? -12.792 4.867 7.089 1.00 90.38 88 ALA A CA 1
ATOM 747 C C . ALA A 1 88 ? -14.220 5.187 7.570 1.00 90.38 88 ALA A C 1
ATOM 749 O O . ALA A 1 88 ? -14.375 5.884 8.571 1.00 90.38 88 ALA A O 1
ATOM 750 N N . PHE A 1 89 ? -15.261 4.662 6.908 1.00 90.75 89 PHE A N 1
ATOM 751 C CA . PHE A 1 89 ? -16.645 4.785 7.389 1.00 90.75 89 PHE A CA 1
ATOM 752 C C . PHE A 1 89 ? -16.942 3.887 8.594 1.00 90.75 89 PHE A C 1
ATOM 754 O O . PHE A 1 89 ? -17.879 4.161 9.339 1.00 90.75 89 PHE A O 1
ATOM 761 N N . THR A 1 90 ? -16.169 2.816 8.780 1.00 87.50 90 THR A N 1
ATOM 762 C CA . THR A 1 90 ? -16.343 1.871 9.893 1.00 87.50 90 THR A CA 1
ATOM 763 C C . THR A 1 90 ? -15.406 2.148 11.065 1.00 87.50 90 THR A C 1
ATOM 765 O O . THR A 1 90 ? -15.824 2.056 12.214 1.00 87.50 90 THR A O 1
ATOM 768 N N . ASP A 1 91 ? -14.154 2.498 10.779 1.00 91.00 91 ASP A N 1
ATOM 769 C CA . ASP A 1 91 ? -13.112 2.809 11.748 1.00 91.00 91 ASP A CA 1
ATOM 770 C C . ASP A 1 91 ? -12.135 3.815 11.119 1.00 91.00 91 ASP A C 1
ATOM 772 O O . ASP A 1 91 ? -11.208 3.470 10.378 1.00 91.00 91 ASP A O 1
ATOM 776 N N . LEU A 1 92 ? -12.378 5.098 11.396 1.00 92.00 92 LEU A N 1
ATOM 777 C CA . LEU A 1 92 ? -11.577 6.196 10.861 1.00 92.00 92 LEU A CA 1
ATOM 778 C C . LEU A 1 92 ? -10.127 6.142 11.361 1.00 92.00 92 LEU A C 1
ATOM 780 O O . LEU A 1 92 ? -9.212 6.497 10.617 1.00 92.00 92 LEU A O 1
ATOM 784 N N . TRP A 1 93 ? -9.898 5.690 12.597 1.00 92.12 93 TRP A N 1
ATOM 785 C CA . TRP A 1 93 ? -8.552 5.646 13.165 1.00 92.12 93 TRP A CA 1
ATOM 786 C C . TRP A 1 93 ? -7.699 4.581 12.504 1.00 92.12 93 TRP A C 1
ATOM 788 O O . TRP A 1 93 ? -6.556 4.864 12.141 1.00 92.12 93 TRP A O 1
ATOM 798 N N . LEU A 1 94 ? -8.264 3.396 12.282 1.00 91.81 94 LEU A N 1
ATOM 799 C CA . LEU A 1 94 ? -7.583 2.344 11.542 1.00 91.81 94 LEU A CA 1
ATOM 800 C C . LEU A 1 94 ? -7.271 2.786 10.104 1.00 91.81 94 LEU A C 1
ATOM 802 O O . LEU A 1 94 ? -6.158 2.567 9.629 1.00 91.81 94 LEU A O 1
ATOM 806 N N . ALA A 1 95 ? -8.200 3.465 9.425 1.00 93.31 95 ALA A N 1
ATOM 807 C CA . ALA A 1 95 ? -7.945 3.987 8.082 1.00 93.31 95 ALA A CA 1
ATOM 808 C C . ALA A 1 95 ? -6.795 5.008 8.060 1.00 93.31 95 ALA A C 1
ATOM 810 O O . ALA A 1 95 ? -5.895 4.901 7.226 1.00 93.31 95 ALA A O 1
ATOM 811 N N . ILE A 1 96 ? -6.785 5.965 8.997 1.00 93.75 96 ILE A N 1
ATOM 812 C CA . ILE A 1 96 ? -5.700 6.950 9.123 1.00 93.75 96 ILE A CA 1
ATOM 813 C C . ILE A 1 96 ? -4.367 6.248 9.396 1.00 93.75 96 ILE A C 1
ATOM 815 O O . ILE A 1 96 ? -3.365 6.585 8.768 1.00 93.75 96 ILE A O 1
ATOM 819 N N . LEU A 1 97 ? -4.352 5.259 10.292 1.00 94.12 97 LEU A N 1
ATOM 820 C CA . LEU A 1 97 ? -3.159 4.478 10.615 1.00 94.12 97 LEU A CA 1
ATOM 821 C C . LEU A 1 97 ? -2.588 3.800 9.368 1.00 94.12 97 LEU A C 1
ATOM 823 O O . LEU A 1 97 ? -1.396 3.944 9.101 1.00 94.12 97 LEU A O 1
ATOM 827 N N . LEU A 1 98 ? -3.426 3.121 8.580 1.00 93.81 98 LEU A N 1
ATOM 828 C CA . LEU A 1 98 ? -3.000 2.461 7.344 1.00 93.81 98 LEU A CA 1
ATOM 829 C C . LEU A 1 98 ? -2.479 3.472 6.312 1.00 93.81 98 LEU A C 1
ATOM 831 O O . LEU A 1 98 ? -1.414 3.262 5.738 1.00 93.81 98 LEU A O 1
ATOM 835 N N . MET A 1 99 ? -3.158 4.610 6.131 1.00 92.94 99 MET A N 1
ATOM 836 C CA . MET A 1 99 ? -2.706 5.655 5.201 1.00 92.94 99 MET A CA 1
ATOM 837 C C . MET A 1 99 ? -1.358 6.260 5.607 1.00 92.94 99 MET A C 1
ATOM 839 O O . MET A 1 99 ? -0.490 6.473 4.759 1.00 92.94 99 MET A O 1
ATOM 843 N N . VAL A 1 100 ? -1.166 6.549 6.897 1.00 94.19 100 VAL A N 1
ATOM 844 C CA . VAL A 1 100 ? 0.104 7.078 7.411 1.00 94.19 100 VAL A CA 1
ATOM 845 C C . VAL A 1 100 ? 1.209 6.033 7.267 1.00 94.19 100 VAL A C 1
ATOM 847 O O . VAL A 1 100 ? 2.309 6.381 6.836 1.00 94.19 100 VAL A O 1
ATOM 850 N N . ASN A 1 101 ? 0.919 4.763 7.558 1.00 93.88 101 ASN A N 1
ATOM 851 C CA . ASN A 1 101 ? 1.869 3.670 7.379 1.00 93.88 101 ASN A CA 1
ATOM 852 C C . ASN A 1 101 ? 2.309 3.540 5.911 1.00 93.88 101 ASN A C 1
ATOM 854 O O . ASN A 1 101 ? 3.504 3.584 5.620 1.00 93.88 101 ASN A O 1
ATOM 858 N N . ASP A 1 102 ? 1.357 3.515 4.974 1.00 89.56 102 ASP A N 1
ATOM 859 C CA . ASP A 1 102 ? 1.628 3.433 3.534 1.00 89.56 102 ASP A CA 1
ATOM 860 C C . ASP A 1 102 ? 2.488 4.607 3.033 1.00 89.56 102 ASP A C 1
ATOM 862 O O . ASP A 1 102 ? 3.380 4.430 2.191 1.00 89.56 102 ASP A O 1
ATOM 866 N N . LEU A 1 103 ? 2.262 5.814 3.565 1.00 89.31 103 LEU A N 1
ATOM 867 C CA . LEU A 1 103 ? 3.079 6.992 3.268 1.00 89.31 103 LEU A CA 1
ATOM 868 C C . LEU A 1 103 ? 4.510 6.836 3.792 1.00 89.31 103 LEU A C 1
ATOM 870 O O . LEU A 1 103 ? 5.461 7.057 3.037 1.00 89.31 103 LEU A O 1
ATOM 874 N N . VAL A 1 104 ? 4.676 6.433 5.055 1.00 91.31 104 VAL A N 1
ATOM 875 C CA . VAL A 1 104 ? 5.996 6.216 5.669 1.00 91.31 104 VAL A CA 1
ATOM 876 C C . VAL A 1 104 ? 6.779 5.172 4.878 1.00 91.31 104 VAL A C 1
ATOM 878 O O . VAL A 1 104 ? 7.918 5.422 4.479 1.00 91.31 104 VAL A O 1
ATOM 881 N N . ILE A 1 105 ? 6.158 4.035 4.572 1.00 91.19 105 ILE A N 1
ATOM 882 C CA . ILE A 1 105 ? 6.792 2.951 3.821 1.00 91.19 105 ILE A CA 1
ATOM 883 C C . ILE A 1 105 ? 7.125 3.380 2.390 1.00 91.19 105 ILE A C 1
ATOM 885 O O . ILE A 1 105 ? 8.202 3.052 1.888 1.00 91.19 105 ILE A O 1
ATOM 889 N N . SER A 1 106 ? 6.279 4.185 1.745 1.00 86.88 106 SER A N 1
ATOM 890 C CA . SER A 1 106 ? 6.572 4.746 0.420 1.00 86.88 106 SER A CA 1
ATOM 891 C C . SER A 1 106 ? 7.787 5.679 0.429 1.00 86.88 106 SER A C 1
ATOM 893 O O . SER A 1 106 ? 8.634 5.592 -0.467 1.00 86.88 106 SER A O 1
ATOM 895 N N . VAL A 1 107 ? 7.927 6.524 1.456 1.00 87.94 107 VAL A N 1
ATOM 896 C CA . VAL A 1 107 ? 9.107 7.387 1.640 1.00 87.94 107 VAL A CA 1
ATOM 897 C C . VAL A 1 107 ? 10.362 6.543 1.876 1.00 87.94 107 VAL A C 1
ATOM 899 O O . VAL A 1 107 ? 11.389 6.765 1.229 1.00 87.94 107 VAL A O 1
ATOM 902 N N . VAL A 1 108 ? 10.282 5.530 2.745 1.00 89.25 108 VAL A N 1
ATOM 903 C CA . VAL A 1 108 ? 11.398 4.608 3.014 1.00 89.25 108 VAL A CA 1
ATOM 904 C C . VAL A 1 108 ? 11.809 3.861 1.740 1.00 89.25 108 VAL A C 1
ATOM 906 O O . VAL A 1 108 ? 12.999 3.807 1.418 1.00 89.25 108 VAL A O 1
ATOM 909 N N . ALA A 1 109 ? 10.848 3.354 0.963 1.00 86.50 109 ALA A N 1
ATOM 910 C CA . ALA A 1 109 ? 11.100 2.693 -0.317 1.00 86.50 109 ALA A CA 1
ATOM 911 C C . ALA A 1 109 ? 11.847 3.616 -1.291 1.00 86.50 109 ALA A C 1
ATOM 913 O O . ALA A 1 109 ? 12.828 3.205 -1.916 1.00 86.50 109 ALA A O 1
ATOM 914 N N . GLN A 1 110 ? 11.428 4.882 -1.389 1.00 84.06 110 GLN A N 1
ATOM 915 C CA . GLN A 1 110 ? 12.072 5.866 -2.256 1.00 84.06 110 GLN A CA 1
ATOM 916 C C . GLN A 1 110 ? 13.513 6.169 -1.816 1.00 84.06 110 GLN A C 1
ATOM 918 O O . GLN A 1 110 ? 14.416 6.212 -2.655 1.00 84.06 110 GLN A O 1
ATOM 923 N N . MET A 1 111 ? 13.758 6.324 -0.511 1.00 86.12 111 MET A N 1
ATOM 924 C CA . MET A 1 111 ? 15.109 6.529 0.026 1.00 86.12 111 MET A CA 1
ATOM 925 C C . MET A 1 111 ? 16.030 5.333 -0.256 1.00 86.12 111 MET A C 1
ATOM 927 O O . MET A 1 111 ? 17.195 5.517 -0.626 1.00 86.12 111 MET A O 1
ATOM 931 N N . LEU A 1 112 ? 15.524 4.105 -0.110 1.00 84.75 112 LEU A N 1
ATOM 932 C CA . LEU A 1 112 ? 16.279 2.885 -0.409 1.00 84.75 112 LEU A CA 1
ATOM 933 C C . LEU A 1 112 ? 16.609 2.766 -1.903 1.00 84.75 112 LEU A C 1
ATOM 935 O O . LEU A 1 112 ? 17.737 2.404 -2.250 1.00 84.75 112 LEU A O 1
ATOM 939 N N . ASP A 1 113 ? 15.670 3.111 -2.786 1.00 79.62 113 ASP A N 1
ATOM 940 C CA . ASP A 1 113 ? 15.888 3.088 -4.237 1.00 79.62 113 ASP A CA 1
ATOM 941 C C . ASP A 1 113 ? 16.962 4.106 -4.663 1.00 79.62 113 ASP A C 1
ATOM 943 O O . ASP A 1 113 ? 17.901 3.765 -5.387 1.00 79.62 113 ASP A O 1
ATOM 947 N N . GLN A 1 114 ? 16.926 5.328 -4.112 1.00 80.00 114 GLN A N 1
ATOM 948 C CA . GLN A 1 114 ? 17.959 6.344 -4.355 1.00 80.00 114 GLN A CA 1
ATOM 949 C C . GLN A 1 114 ? 19.357 5.895 -3.902 1.00 80.00 114 GLN A C 1
ATOM 951 O O . GLN A 1 114 ? 20.345 6.141 -4.601 1.00 80.00 114 GLN A O 1
ATOM 956 N N . ARG A 1 115 ? 19.466 5.218 -2.749 1.00 79.62 115 ARG A N 1
ATOM 957 C CA . ARG A 1 115 ? 20.747 4.665 -2.271 1.00 79.62 115 ARG A CA 1
ATOM 958 C C . ARG A 1 115 ? 21.281 3.586 -3.213 1.00 79.62 115 ARG A C 1
ATOM 960 O O . ARG A 1 115 ? 22.463 3.615 -3.553 1.00 79.62 115 ARG A O 1
ATOM 967 N N . ARG A 1 116 ? 20.415 2.678 -3.679 1.00 73.12 116 ARG A N 1
ATOM 968 C CA . ARG A 1 116 ? 20.780 1.630 -4.649 1.00 73.12 116 ARG A CA 1
ATOM 969 C C . ARG A 1 116 ? 21.233 2.220 -5.985 1.00 73.12 116 ARG A C 1
ATOM 971 O O . ARG A 1 116 ? 22.176 1.706 -6.581 1.00 73.12 116 ARG A O 1
ATOM 978 N N . TYR A 1 117 ? 20.595 3.298 -6.441 1.00 68.88 117 TYR A N 1
ATOM 979 C CA . TYR A 1 117 ? 20.998 4.000 -7.661 1.00 68.88 117 TYR A CA 1
ATOM 980 C C . TYR A 1 117 ? 22.392 4.630 -7.521 1.00 68.88 117 TYR A C 1
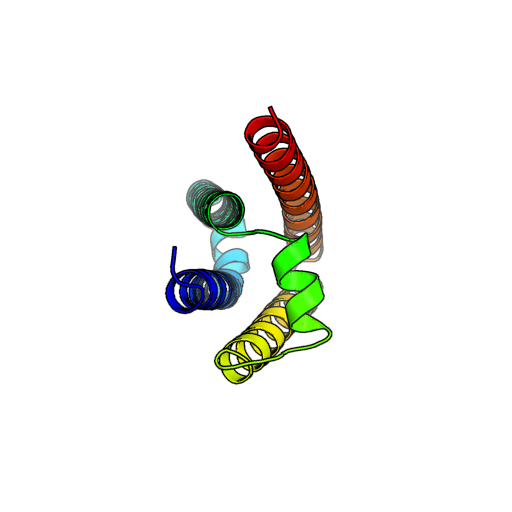ATOM 982 O O . TYR A 1 117 ? 23.257 4.402 -8.364 1.00 68.88 117 TYR A O 1
ATOM 990 N N . LYS A 1 118 ? 22.653 5.345 -6.416 1.00 69.31 118 LYS A N 1
ATOM 991 C CA . LYS A 1 118 ? 23.967 5.959 -6.145 1.00 69.31 118 LYS A CA 1
ATOM 992 C C . LYS A 1 118 ? 25.102 4.936 -6.033 1.00 69.31 118 LYS A C 1
ATOM 994 O O . LYS A 1 118 ? 26.209 5.229 -6.468 1.00 69.31 118 LYS A O 1
ATOM 999 N N . GLN A 1 119 ? 24.844 3.750 -5.479 1.00 68.12 119 GLN A N 1
ATOM 1000 C CA . GLN A 1 119 ? 25.850 2.683 -5.378 1.00 68.12 119 GLN A CA 1
ATOM 1001 C C . GLN A 1 119 ? 26.215 2.049 -6.724 1.00 68.12 119 GLN A C 1
ATOM 1003 O O . GLN A 1 119 ? 27.335 1.588 -6.870 1.00 68.12 119 GLN A O 1
ATOM 1008 N N . LYS A 1 120 ? 25.301 2.021 -7.701 1.00 60.16 120 LYS A N 1
ATOM 1009 C CA . LYS A 1 120 ? 25.573 1.476 -9.044 1.00 60.16 120 LYS A CA 1
ATOM 1010 C C . LYS A 1 120 ? 26.272 2.451 -9.991 1.00 60.16 120 LYS A C 1
ATOM 1012 O O . LYS A 1 120 ? 26.699 2.039 -11.061 1.00 60.16 120 LYS A O 1
ATOM 1017 N N . SER A 1 121 ? 26.307 3.733 -9.635 1.00 57.34 121 SER A N 1
ATOM 1018 C CA . SER A 1 121 ? 26.935 4.798 -10.424 1.00 57.34 121 SER A CA 1
ATOM 1019 C C . SER A 1 121 ? 28.387 5.083 -10.005 1.00 57.34 121 SER A C 1
ATOM 1021 O O . SER A 1 121 ? 28.999 5.988 -10.569 1.00 57.34 121 SER A O 1
ATOM 1023 N N . LYS A 1 122 ? 28.904 4.366 -9.003 1.00 49.66 122 LYS A N 1
ATOM 1024 C CA . LYS A 1 122 ? 30.315 4.344 -8.600 1.00 49.66 122 LYS A CA 1
ATOM 1025 C C . LYS A 1 122 ? 30.931 3.028 -9.045 1.00 49.66 122 LYS A C 1
ATOM 1027 O O . LYS A 1 122 ? 32.133 3.057 -9.367 1.00 49.66 122 LYS A O 1
#

Sequence (122 aa):
MKGTKWINQIEWLFMIYLVSLVFFQRFYTQDSVFFWMLLAYIDFLYLLVMRPMTLFMNLLKPQGKDKDAYKRIRIYMGGVFAGILVLAFTDLWLAILLMVNDLVISVVAQMLDQRRYKQKSK

Mean predicted aligned error: 5.9 Å

Organism: NCBI:txid2692629